Protein AF-A0A7C4KM68-F1 (afdb_monomer)

Sequence (153 aa):
MKFPNPLKHWKILILMVGLFLAGLVCGGVLAISAVGKAVVRTLSMEGWSRRTTRDLQKQLKLTPEQTEQLKSIADRYQPEVMQLRNDTFKRFGTLYQRFNAEIQPILTPEQTIAFSNLNQRRTEKFQKTFKLQSPSNSPPASAKDGKSGSPQP

Structure (mmCIF, N/CA/C/O backbone):
data_AF-A0A7C4KM68-F1
#
_entry.id   AF-A0A7C4KM68-F1
#
loop_
_atom_site.group_PDB
_atom_site.id
_atom_site.type_symbol
_atom_site.label_atom_id
_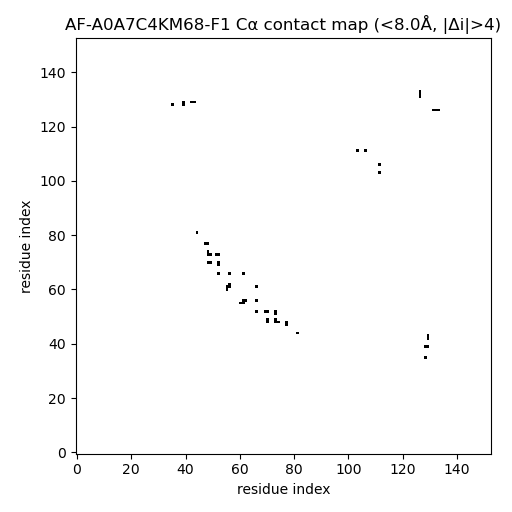atom_site.label_alt_id
_atom_site.label_comp_id
_atom_site.label_asym_id
_atom_site.label_entity_id
_atom_site.label_seq_id
_atom_site.pdbx_PDB_ins_code
_atom_site.Cartn_x
_atom_site.Cartn_y
_atom_site.Cartn_z
_atom_site.occupancy
_atom_site.B_iso_or_equiv
_atom_site.auth_seq_id
_atom_site.auth_comp_id
_atom_site.auth_asym_id
_atom_site.auth_atom_id
_atom_site.pdbx_PDB_model_num
ATOM 1 N N . MET A 1 1 ? 40.256 -0.822 38.703 1.00 46.84 1 MET A N 1
ATOM 2 C CA . MET A 1 1 ? 39.353 0.085 37.955 1.00 46.84 1 MET A CA 1
ATOM 3 C C . MET A 1 1 ? 38.224 0.524 38.881 1.00 46.84 1 MET A C 1
ATOM 5 O O . MET A 1 1 ? 37.449 -0.322 39.301 1.00 46.84 1 MET A O 1
ATOM 9 N N . LYS A 1 2 ? 38.172 1.804 39.280 1.00 52.00 2 LYS A N 1
ATOM 10 C CA . LYS A 1 2 ? 37.054 2.362 40.065 1.00 52.00 2 LYS A CA 1
ATOM 11 C C . LYS A 1 2 ? 35.896 2.637 39.105 1.00 52.00 2 LYS A C 1
ATOM 13 O O . LYS A 1 2 ? 36.038 3.493 38.237 1.00 52.00 2 LYS A O 1
ATOM 18 N N . PHE A 1 3 ? 34.784 1.919 39.240 1.00 57.72 3 PHE A N 1
ATOM 19 C CA . PHE A 1 3 ? 33.560 2.251 38.512 1.00 57.72 3 PHE A CA 1
ATOM 20 C C . PHE A 1 3 ? 33.034 3.604 39.031 1.00 57.72 3 PHE A C 1
ATOM 22 O O . PHE A 1 3 ? 32.853 3.752 40.241 1.00 57.72 3 PHE A O 1
ATOM 29 N N . PRO A 1 4 ? 32.860 4.624 38.174 1.00 63.59 4 PRO A N 1
ATOM 30 C CA . PRO A 1 4 ? 32.387 5.934 38.607 1.00 63.59 4 PRO A CA 1
ATOM 31 C C . PRO A 1 4 ? 30.935 5.852 39.101 1.00 63.59 4 PRO A C 1
ATOM 33 O O . PRO A 1 4 ? 30.093 5.209 38.480 1.00 63.59 4 PRO A O 1
ATOM 36 N N . ASN A 1 5 ? 30.642 6.526 40.218 1.00 64.50 5 ASN A N 1
ATOM 37 C CA . ASN A 1 5 ? 29.313 6.563 40.836 1.00 64.50 5 ASN A CA 1
ATOM 38 C C . ASN A 1 5 ? 28.231 7.011 39.821 1.00 64.50 5 ASN A C 1
ATOM 40 O O . ASN A 1 5 ? 28.303 8.147 39.326 1.00 64.50 5 ASN A O 1
ATOM 44 N N . PRO A 1 6 ? 27.199 6.188 39.544 1.00 58.38 6 PRO A N 1
ATOM 45 C CA . PRO A 1 6 ? 26.199 6.462 38.503 1.00 58.38 6 PRO A CA 1
ATOM 46 C C . PRO A 1 6 ? 25.334 7.696 38.812 1.00 58.38 6 PRO A C 1
ATOM 48 O O . PRO A 1 6 ? 24.851 8.373 37.906 1.00 58.38 6 PRO A O 1
ATOM 51 N N . LEU A 1 7 ? 25.214 8.059 40.092 1.00 59.78 7 LEU A N 1
ATOM 52 C CA . LEU A 1 7 ? 24.415 9.193 40.562 1.00 59.78 7 LEU A CA 1
ATOM 53 C C . LEU A 1 7 ? 24.976 10.562 40.135 1.00 59.78 7 LEU A C 1
ATOM 55 O O . LEU A 1 7 ? 24.210 11.507 39.970 1.00 59.78 7 LEU A O 1
ATOM 59 N N . LYS A 1 8 ? 26.291 10.686 39.893 1.00 64.94 8 LYS A N 1
ATOM 60 C CA . LYS A 1 8 ? 26.905 11.974 39.502 1.00 64.94 8 LYS A CA 1
ATOM 61 C C . LYS A 1 8 ? 26.720 12.297 38.011 1.00 64.94 8 LYS A C 1
ATOM 63 O O . LYS A 1 8 ? 26.829 13.453 37.615 1.00 64.94 8 LYS A O 1
ATOM 68 N N . HIS A 1 9 ? 26.398 11.286 37.202 1.00 73.94 9 HIS A N 1
ATOM 69 C CA . HIS A 1 9 ? 26.291 11.384 35.742 1.00 73.94 9 HIS A CA 1
ATOM 70 C C . HIS A 1 9 ? 24.866 11.108 35.242 1.00 73.94 9 HIS A C 1
ATOM 72 O O . HIS A 1 9 ? 24.649 10.984 34.041 1.00 73.94 9 HIS A O 1
ATOM 78 N N . TRP A 1 10 ? 23.868 11.056 36.130 1.00 85.88 10 TRP A N 1
ATOM 79 C CA . TRP A 1 10 ? 22.474 10.806 35.749 1.00 85.88 10 TRP A CA 1
ATOM 80 C C . TRP A 1 10 ? 21.954 11.844 34.737 1.00 85.88 10 TRP A C 1
ATOM 82 O O . TRP A 1 10 ? 21.282 11.493 33.774 1.00 85.88 10 TRP A O 1
ATOM 92 N N . LYS A 1 11 ? 22.373 13.111 34.842 1.00 85.00 11 LYS A N 1
ATOM 93 C CA . LYS A 1 11 ? 22.060 14.136 33.826 1.00 85.00 11 LYS A CA 1
ATOM 94 C C . LYS A 1 11 ? 22.568 13.761 32.423 1.00 85.00 11 LYS A C 1
ATOM 96 O O . LYS A 1 11 ? 21.876 13.998 31.439 1.00 85.00 11 LYS A O 1
ATOM 101 N N . ILE A 1 12 ? 23.746 13.138 32.337 1.00 87.00 12 ILE A N 1
ATOM 102 C CA . ILE A 1 12 ? 24.338 12.663 31.075 1.00 87.00 12 ILE A CA 1
ATOM 103 C C . ILE A 1 12 ? 23.575 11.438 30.561 1.00 87.00 12 ILE A C 1
ATOM 105 O O . ILE A 1 12 ? 23.288 11.355 29.369 1.00 87.00 12 ILE A O 1
ATOM 109 N N . LEU A 1 13 ? 23.179 10.527 31.455 1.00 86.19 13 LEU A N 1
ATOM 110 C CA . LEU A 1 13 ? 22.340 9.381 31.100 1.00 86.19 13 LEU A CA 1
ATOM 111 C C . LEU A 1 13 ? 20.982 9.833 30.531 1.00 86.19 13 LEU A C 1
ATOM 113 O O . LEU A 1 13 ? 20.554 9.318 29.504 1.00 86.19 13 LEU A O 1
ATOM 117 N N . ILE A 1 14 ? 20.343 10.840 31.140 1.00 90.19 14 ILE A N 1
ATOM 118 C CA . ILE A 1 14 ? 19.088 11.433 30.643 1.00 90.19 14 ILE A CA 1
ATOM 119 C C . ILE A 1 14 ? 19.291 12.065 29.263 1.00 90.19 14 ILE A C 1
ATOM 121 O O . ILE A 1 14 ? 18.467 11.853 28.379 1.00 90.19 14 ILE A O 1
ATOM 125 N N . LEU A 1 15 ? 20.384 12.806 29.051 1.00 90.25 15 LEU A N 1
ATOM 126 C CA . LEU A 1 15 ? 20.695 13.400 27.746 1.00 90.25 15 LEU A CA 1
ATOM 127 C C . LEU A 1 15 ? 20.903 12.339 26.657 1.00 90.25 15 LEU A C 1
ATOM 129 O O . LEU A 1 15 ? 20.385 12.495 25.554 1.00 90.25 15 LEU A O 1
ATOM 133 N N . MET A 1 16 ? 21.606 11.246 26.965 1.00 91.12 16 MET A N 1
ATOM 134 C CA . MET A 1 16 ? 21.810 10.128 26.035 1.00 91.12 16 MET A CA 1
ATOM 135 C C . MET A 1 16 ? 20.505 9.412 25.693 1.00 91.12 16 MET A C 1
ATOM 137 O O . MET A 1 16 ? 20.219 9.189 24.518 1.00 91.12 16 MET A O 1
ATOM 141 N N . VAL A 1 17 ? 19.686 9.101 26.701 1.00 93.56 17 VAL A N 1
ATOM 142 C CA . VAL A 1 17 ? 18.364 8.496 26.488 1.00 93.56 17 VAL A CA 1
ATOM 143 C C . VAL A 1 17 ? 17.466 9.445 25.692 1.00 93.56 17 VAL A C 1
ATOM 145 O O . VAL A 1 17 ? 16.781 9.005 24.773 1.00 93.56 17 VAL A O 1
ATOM 148 N N . GLY A 1 18 ? 17.516 10.748 25.973 1.00 94.75 18 GLY A N 1
ATOM 149 C CA . GLY A 1 18 ? 16.783 11.772 25.231 1.00 94.75 18 GLY A CA 1
ATOM 150 C C . GLY A 1 18 ? 17.185 11.839 23.757 1.00 94.75 18 GLY A C 1
ATOM 151 O O . GLY A 1 18 ? 16.313 11.817 22.890 1.00 94.75 18 GLY A O 1
ATOM 152 N N . LEU A 1 19 ? 18.489 11.846 23.454 1.00 93.38 19 LEU A N 1
ATOM 153 C CA . LEU A 1 19 ? 18.990 11.809 22.074 1.00 93.38 19 LEU A CA 1
ATOM 154 C C . LEU A 1 19 ? 18.583 10.521 21.354 1.00 93.38 19 LEU A C 1
ATOM 156 O O . LEU A 1 19 ? 18.182 10.562 20.192 1.00 93.38 19 LEU A O 1
ATOM 160 N N . PHE A 1 20 ? 18.663 9.385 22.046 1.00 94.94 20 PHE A N 1
ATOM 161 C CA . PHE A 1 20 ? 18.277 8.095 21.489 1.00 94.94 20 PHE A CA 1
ATOM 162 C C . PHE A 1 20 ? 16.780 8.043 21.170 1.00 94.94 20 PHE A C 1
ATOM 164 O O . PHE A 1 20 ? 16.401 7.651 20.069 1.00 94.94 20 PHE A O 1
ATOM 171 N N . LEU A 1 21 ? 15.925 8.501 22.089 1.00 95.38 21 LEU A N 1
ATOM 172 C CA . LEU A 1 21 ? 14.480 8.582 21.874 1.00 95.38 21 LEU A CA 1
ATOM 173 C C . LEU A 1 21 ? 14.133 9.548 20.737 1.00 95.38 21 LEU A C 1
ATOM 175 O O . LEU A 1 21 ? 13.308 9.216 19.887 1.00 95.38 21 LEU A O 1
ATOM 179 N N . ALA A 1 22 ? 14.795 10.706 20.671 1.00 93.12 22 ALA A N 1
ATOM 180 C CA . ALA A 1 22 ? 14.619 11.653 19.574 1.00 93.12 22 ALA A CA 1
ATOM 181 C C . ALA A 1 22 ? 15.018 11.032 18.223 1.00 93.12 22 ALA A C 1
ATOM 183 O O . ALA A 1 22 ? 14.278 11.150 17.243 1.00 93.12 22 ALA A O 1
ATOM 184 N N . GLY A 1 23 ? 16.142 10.310 18.180 1.00 88.88 23 GLY A N 1
ATOM 185 C CA . GLY A 1 23 ? 16.589 9.564 17.006 1.00 88.88 23 GLY A CA 1
ATOM 186 C C . GLY A 1 23 ? 15.622 8.450 16.599 1.00 88.88 23 GLY A C 1
ATOM 187 O O . GLY A 1 23 ? 15.312 8.317 15.418 1.00 88.88 23 GLY A O 1
ATOM 188 N N . LEU A 1 24 ? 15.086 7.695 17.562 1.00 93.31 24 LEU A N 1
ATOM 189 C CA . LEU A 1 24 ? 14.131 6.611 17.319 1.00 93.31 24 LEU A CA 1
ATOM 190 C C . LEU A 1 24 ? 12.805 7.136 16.754 1.00 93.31 24 LEU A C 1
ATOM 192 O O . LEU A 1 24 ? 12.285 6.579 15.789 1.00 93.31 24 LEU A O 1
ATOM 196 N N . VAL A 1 25 ? 12.276 8.228 17.311 1.00 92.38 25 VAL A N 1
ATOM 197 C CA . VAL A 1 25 ? 11.048 8.861 16.810 1.00 92.38 25 VAL A CA 1
ATOM 198 C C . VAL A 1 25 ? 11.274 9.418 15.406 1.00 92.38 25 VAL A C 1
ATOM 200 O O . VAL A 1 25 ? 10.486 9.139 14.502 1.00 92.38 25 VAL A O 1
ATOM 203 N N . CYS A 1 26 ? 12.371 10.150 15.190 1.00 90.56 26 CYS A N 1
ATOM 204 C CA . CYS A 1 26 ? 12.691 10.725 13.885 1.00 90.56 26 CYS A CA 1
ATOM 205 C C . CYS A 1 26 ? 12.895 9.631 12.819 1.00 90.56 26 CYS A C 1
ATOM 207 O O . CYS A 1 26 ? 12.267 9.659 11.758 1.00 90.56 26 CYS A O 1
ATOM 209 N N . GLY A 1 27 ? 13.697 8.610 13.134 1.00 85.19 27 GLY A N 1
ATOM 210 C CA . GLY A 1 27 ? 13.935 7.460 12.264 1.00 85.19 27 GLY A CA 1
ATOM 211 C C . GLY A 1 27 ? 12.662 6.662 11.979 1.00 85.19 27 GLY A C 1
ATOM 212 O O . GLY A 1 27 ? 12.404 6.317 10.827 1.00 85.19 27 GLY A O 1
ATOM 213 N N . GLY A 1 28 ? 11.822 6.429 12.991 1.00 87.12 28 GLY A N 1
ATOM 214 C CA . GLY A 1 28 ? 10.548 5.725 12.845 1.00 87.12 28 GLY A CA 1
ATOM 215 C C . GLY A 1 28 ? 9.570 6.454 11.923 1.00 87.12 28 GLY A C 1
ATOM 216 O O . GLY A 1 28 ? 9.000 5.843 11.018 1.00 87.12 28 GLY A O 1
ATOM 217 N N . VAL A 1 29 ? 9.416 7.772 12.084 1.00 83.88 29 VAL A N 1
ATOM 218 C CA . VAL A 1 29 ? 8.541 8.590 11.225 1.00 83.88 29 VAL A CA 1
ATOM 219 C C . VAL A 1 29 ? 9.026 8.584 9.773 1.00 83.88 29 VAL A C 1
ATOM 221 O O . VAL A 1 29 ? 8.218 8.425 8.850 1.00 83.88 29 VAL A O 1
ATOM 224 N N . LEU A 1 30 ? 10.338 8.715 9.558 1.00 80.56 30 LEU A N 1
ATOM 225 C CA . LEU A 1 30 ? 10.935 8.663 8.224 1.00 80.56 30 LEU A CA 1
ATOM 226 C C . LEU A 1 30 ? 10.769 7.283 7.581 1.00 80.56 30 LEU A C 1
ATOM 228 O O . LEU A 1 30 ? 10.353 7.205 6.425 1.00 80.56 30 LEU A O 1
ATOM 232 N N . ALA A 1 31 ? 11.019 6.204 8.325 1.00 81.81 31 ALA A N 1
ATOM 233 C CA . ALA A 1 31 ? 10.867 4.837 7.837 1.00 81.81 31 ALA A CA 1
ATOM 234 C C . ALA A 1 31 ? 9.415 4.532 7.443 1.00 81.81 31 ALA A C 1
ATOM 236 O O . ALA A 1 31 ? 9.166 4.079 6.326 1.00 81.81 31 ALA A O 1
ATOM 237 N N . ILE A 1 32 ? 8.441 4.855 8.302 1.00 78.19 32 ILE A N 1
ATOM 238 C CA . ILE A 1 32 ? 7.012 4.651 8.014 1.00 78.19 32 ILE A CA 1
ATOM 239 C C . ILE A 1 32 ? 6.592 5.452 6.775 1.00 78.19 32 ILE A C 1
ATOM 241 O O . ILE A 1 32 ? 5.895 4.934 5.901 1.00 78.19 32 ILE A O 1
ATOM 245 N N . SER A 1 33 ? 7.050 6.699 6.658 1.00 70.81 33 SER A N 1
ATOM 246 C CA . SER A 1 33 ? 6.732 7.559 5.514 1.00 70.81 33 SER A CA 1
ATOM 247 C C . SER A 1 33 ? 7.368 7.065 4.211 1.00 70.81 33 SER A C 1
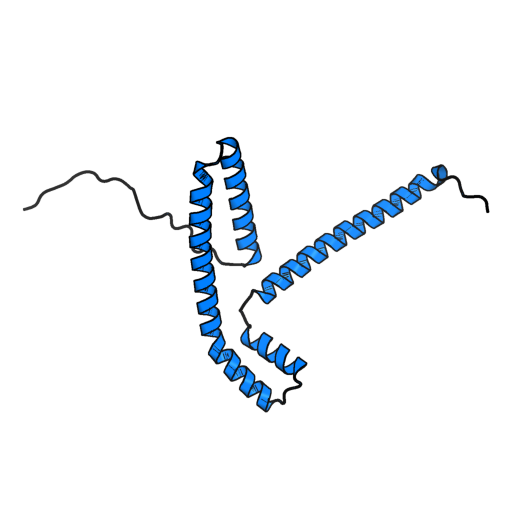ATOM 249 O O . SER A 1 33 ? 6.729 7.102 3.157 1.00 70.81 33 SER A O 1
ATOM 251 N N . ALA A 1 34 ? 8.615 6.594 4.263 1.00 73.12 34 ALA A N 1
ATOM 252 C CA . ALA A 1 34 ? 9.335 6.069 3.108 1.00 73.12 34 ALA A CA 1
ATOM 253 C C . ALA A 1 34 ? 8.743 4.738 2.632 1.00 73.12 34 ALA A C 1
ATOM 255 O O . ALA A 1 34 ? 8.477 4.588 1.440 1.00 73.12 34 ALA A O 1
ATOM 256 N N . VAL A 1 35 ? 8.455 3.813 3.554 1.00 72.19 35 VAL A N 1
ATOM 257 C CA . VAL A 1 35 ? 7.797 2.534 3.249 1.00 72.19 35 VAL A CA 1
ATOM 258 C C . VAL A 1 35 ? 6.390 2.777 2.716 1.00 72.19 35 VAL A C 1
ATOM 260 O O . VAL A 1 35 ? 6.033 2.222 1.683 1.00 72.19 35 VAL A O 1
ATOM 263 N N . GLY A 1 36 ? 5.617 3.675 3.334 1.00 68.38 36 GLY A N 1
ATOM 264 C CA . GLY A 1 36 ? 4.295 4.062 2.842 1.00 68.38 36 GLY A CA 1
ATOM 265 C C . GLY A 1 36 ? 4.349 4.599 1.410 1.00 68.38 36 GLY A C 1
ATOM 266 O O . GLY A 1 36 ? 3.637 4.108 0.541 1.00 68.38 36 GLY A O 1
ATOM 267 N N . LYS A 1 37 ? 5.249 5.547 1.116 1.00 66.06 37 LYS A N 1
ATOM 268 C CA . LYS A 1 37 ? 5.439 6.066 -0.250 1.00 66.06 37 LYS A CA 1
ATOM 269 C C . LYS A 1 37 ? 5.925 4.995 -1.227 1.00 66.06 37 LYS A C 1
ATOM 271 O O . LYS A 1 37 ? 5.486 4.999 -2.374 1.00 66.06 37 LYS A O 1
ATOM 276 N N . ALA A 1 38 ? 6.808 4.094 -0.803 1.00 63.22 38 ALA A N 1
ATOM 277 C CA . ALA A 1 38 ? 7.295 2.998 -1.635 1.00 63.22 38 ALA A CA 1
ATOM 278 C C . ALA A 1 38 ? 6.165 2.023 -1.981 1.00 63.22 38 ALA A C 1
ATOM 280 O O . ALA A 1 38 ? 5.988 1.720 -3.154 1.00 63.22 38 ALA A O 1
ATOM 281 N N . VAL A 1 39 ? 5.354 1.625 -0.998 1.00 65.44 39 VAL A N 1
ATOM 282 C CA . VAL A 1 39 ? 4.180 0.758 -1.174 1.00 65.44 39 VAL A CA 1
ATOM 283 C C . VAL A 1 39 ? 3.138 1.418 -2.077 1.00 65.44 39 VAL A C 1
ATOM 285 O O . VAL A 1 39 ? 2.641 0.804 -3.012 1.00 65.44 39 VAL A O 1
ATOM 288 N N . VAL A 1 40 ? 2.840 2.702 -1.875 1.00 64.69 40 VAL A N 1
ATOM 289 C CA . VAL A 1 40 ? 1.911 3.428 -2.756 1.00 64.69 40 VAL A CA 1
ATOM 290 C C . VAL A 1 40 ? 2.460 3.529 -4.168 1.00 64.69 40 VAL A C 1
ATOM 292 O O . VAL A 1 40 ? 1.711 3.379 -5.122 1.00 64.69 40 VAL A O 1
ATOM 295 N N . ARG A 1 41 ? 3.766 3.746 -4.331 1.00 62.34 41 ARG A N 1
ATOM 296 C CA . ARG A 1 41 ? 4.398 3.816 -5.647 1.00 62.34 41 ARG A CA 1
ATOM 297 C C . ARG A 1 41 ? 4.419 2.455 -6.329 1.00 62.34 41 ARG A C 1
ATOM 299 O O . ARG A 1 41 ? 4.175 2.407 -7.529 1.00 62.34 41 ARG A O 1
ATOM 306 N N . THR A 1 42 ? 4.702 1.361 -5.621 1.00 59.59 42 THR A N 1
ATOM 307 C CA . THR A 1 42 ? 4.641 -0.007 -6.171 1.00 59.59 42 THR A CA 1
ATOM 308 C C . THR A 1 42 ? 3.222 -0.396 -6.560 1.00 59.59 42 THR A C 1
ATOM 310 O O . THR A 1 42 ? 3.046 -1.036 -7.589 1.00 59.59 42 THR A O 1
ATOM 313 N N . LEU A 1 43 ? 2.223 0.070 -5.810 1.00 61.50 43 LEU A N 1
ATOM 314 C CA . LEU A 1 43 ? 0.804 -0.141 -6.099 1.00 61.50 43 LEU A CA 1
ATOM 315 C C . LEU A 1 43 ? 0.222 0.882 -7.094 1.00 61.50 43 LEU A C 1
ATOM 317 O O . LEU A 1 43 ? -0.842 0.646 -7.674 1.00 61.50 43 LEU A O 1
ATOM 321 N N . SER A 1 44 ? 0.906 2.010 -7.326 1.00 64.62 44 SER A N 1
ATOM 322 C CA . SER A 1 44 ? 0.555 2.953 -8.385 1.00 64.62 44 SER A CA 1
ATOM 323 C C . SER A 1 44 ? 0.936 2.323 -9.716 1.00 64.62 44 SER A C 1
ATOM 325 O O . SER A 1 44 ? 2.112 2.223 -10.075 1.00 64.62 44 SER A O 1
ATOM 327 N N . MET A 1 45 ? -0.082 1.914 -10.452 1.00 67.44 45 MET A N 1
ATOM 328 C CA . MET A 1 45 ? 0.061 1.318 -11.772 1.00 67.44 45 MET A CA 1
ATOM 329 C C . MET A 1 45 ? 0.358 2.344 -12.875 1.00 67.44 45 MET A C 1
ATOM 331 O O . MET A 1 45 ? 0.646 1.976 -14.013 1.00 67.44 45 MET A O 1
ATOM 335 N N . GLU A 1 46 ? 0.309 3.631 -12.541 1.00 69.75 46 GLU A N 1
ATOM 336 C CA . GLU A 1 46 ? 0.754 4.700 -13.420 1.00 69.75 46 GLU A CA 1
ATOM 337 C C . GLU A 1 46 ? 2.253 4.530 -13.709 1.00 69.75 46 GLU A C 1
ATOM 339 O O . GLU A 1 46 ? 3.099 4.496 -12.807 1.00 69.75 46 GLU A O 1
ATOM 344 N N . GLY A 1 47 ? 2.577 4.323 -14.985 1.00 76.88 47 GLY A N 1
ATOM 345 C CA . GLY A 1 47 ? 3.929 3.983 -15.418 1.00 76.88 47 GLY A CA 1
ATOM 346 C C . GLY A 1 47 ? 4.371 2.555 -15.077 1.00 76.88 47 GLY A C 1
ATOM 347 O O . GLY A 1 47 ? 5.580 2.320 -15.019 1.00 76.88 47 GLY A O 1
ATOM 348 N N . TRP A 1 48 ? 3.440 1.612 -14.858 1.00 83.50 48 TRP A N 1
ATOM 349 C CA . TRP A 1 48 ? 3.753 0.187 -14.667 1.00 83.50 48 TRP A CA 1
ATOM 350 C C . TRP A 1 48 ? 4.595 -0.356 -15.824 1.00 83.50 48 TRP A C 1
ATOM 352 O O . TRP A 1 48 ? 5.688 -0.853 -15.569 1.00 83.50 48 TRP A O 1
ATOM 362 N N . SER A 1 49 ? 4.170 -0.151 -17.078 1.00 84.81 49 SER A N 1
ATOM 363 C CA . SER A 1 49 ? 4.931 -0.584 -18.262 1.00 84.81 49 SER A CA 1
ATOM 364 C C . SER A 1 49 ? 6.364 -0.037 -18.250 1.00 84.81 49 SER A C 1
ATOM 366 O O . SER A 1 49 ? 7.337 -0.792 -18.326 1.00 84.81 49 SER A O 1
ATOM 368 N N . ARG A 1 50 ? 6.515 1.279 -18.039 1.00 86.44 50 ARG A N 1
ATOM 369 C CA . ARG A 1 50 ? 7.824 1.948 -17.983 1.00 86.44 50 ARG A CA 1
ATOM 370 C C . ARG A 1 50 ? 8.714 1.390 -16.877 1.00 86.44 50 ARG A C 1
ATOM 372 O O . ARG A 1 50 ? 9.917 1.234 -17.075 1.00 86.44 50 ARG A O 1
ATOM 379 N N . ARG A 1 51 ? 8.148 1.128 -15.699 1.00 86.94 51 ARG A N 1
ATOM 380 C CA . ARG A 1 51 ? 8.897 0.613 -14.552 1.00 86.94 51 ARG A CA 1
ATOM 381 C C . ARG A 1 51 ? 9.315 -0.835 -14.771 1.00 86.94 51 ARG A C 1
ATOM 383 O O . ARG A 1 51 ? 10.494 -1.124 -14.623 1.00 86.94 51 ARG A O 1
ATOM 390 N N . THR A 1 52 ? 8.385 -1.689 -15.188 1.00 87.44 52 THR A N 1
ATOM 391 C CA . THR A 1 52 ? 8.642 -3.097 -15.504 1.00 87.44 52 THR A CA 1
ATOM 392 C C . THR A 1 52 ? 9.705 -3.221 -16.592 1.00 87.44 52 THR A C 1
ATOM 394 O O . THR A 1 52 ? 10.681 -3.942 -16.409 1.00 87.44 52 THR A O 1
ATOM 397 N N . THR A 1 53 ? 9.593 -2.435 -17.668 1.00 90.69 53 THR A N 1
ATOM 398 C CA . THR A 1 53 ? 10.587 -2.405 -18.753 1.00 90.69 53 THR A CA 1
ATOM 399 C C . THR A 1 53 ? 11.963 -1.986 -18.241 1.00 90.69 53 THR A C 1
ATOM 401 O O . THR A 1 53 ? 12.945 -2.676 -18.493 1.00 90.69 53 THR A O 1
ATOM 404 N N . ARG A 1 54 ? 12.054 -0.894 -17.468 1.00 89.75 54 ARG A N 1
ATOM 405 C CA . ARG A 1 54 ? 13.324 -0.411 -16.898 1.00 89.75 54 ARG A CA 1
ATOM 406 C C . ARG A 1 54 ? 13.959 -1.429 -15.948 1.00 89.75 54 ARG A C 1
ATOM 408 O O . ARG A 1 54 ? 15.175 -1.612 -15.956 1.00 89.75 54 ARG A O 1
ATOM 415 N N . ASP A 1 55 ? 13.153 -2.049 -15.097 1.00 90.06 55 ASP A N 1
ATOM 416 C CA . ASP A 1 55 ? 13.641 -2.976 -14.082 1.00 90.06 55 ASP A CA 1
ATOM 417 C C . ASP A 1 55 ? 14.144 -4.276 -14.739 1.00 90.06 55 ASP A C 1
ATOM 419 O O . ASP A 1 55 ? 15.210 -4.767 -14.365 1.00 90.06 55 ASP A O 1
ATOM 423 N N . LEU A 1 56 ? 13.455 -4.769 -15.776 1.00 92.44 56 LEU A N 1
ATOM 424 C CA . LEU A 1 56 ? 13.895 -5.907 -16.593 1.00 92.44 56 LEU A CA 1
ATOM 425 C C . LEU A 1 56 ? 15.119 -5.573 -17.451 1.00 92.44 56 LEU A C 1
ATOM 427 O O . LEU A 1 56 ? 16.062 -6.358 -17.482 1.00 92.44 56 LEU A O 1
ATOM 431 N N . GLN A 1 57 ? 15.162 -4.392 -18.073 1.00 92.75 57 GLN A N 1
ATOM 432 C CA . GLN A 1 57 ? 16.337 -3.915 -18.807 1.00 92.75 57 GLN A CA 1
ATOM 433 C C . GLN A 1 57 ? 17.584 -3.925 -17.916 1.00 92.75 57 GLN A C 1
ATOM 435 O O . GLN A 1 57 ? 18.632 -4.419 -18.327 1.00 92.75 57 GLN A O 1
ATOM 440 N N . LYS A 1 58 ? 17.472 -3.419 -16.680 1.00 92.25 58 LYS A N 1
ATOM 441 C CA . LYS A 1 58 ? 18.589 -3.367 -15.727 1.00 92.25 58 LYS A CA 1
ATOM 442 C C . LYS A 1 58 ? 19.045 -4.757 -15.280 1.00 92.25 58 LYS A C 1
ATOM 444 O O . LYS A 1 58 ? 20.244 -4.979 -15.140 1.00 92.25 58 LYS A O 1
ATOM 449 N N . GLN A 1 59 ? 18.109 -5.667 -15.019 1.00 93.44 59 GLN A N 1
ATOM 450 C CA . GLN A 1 59 ? 18.419 -7.003 -14.502 1.00 93.44 59 GLN A CA 1
ATOM 451 C C . GLN A 1 59 ? 18.958 -7.941 -15.584 1.00 93.44 59 GLN A C 1
ATOM 453 O O . GLN A 1 59 ? 19.888 -8.698 -15.324 1.00 93.44 59 GLN A O 1
ATOM 458 N N . LEU A 1 60 ? 18.407 -7.857 -16.796 1.00 94.44 60 LEU A N 1
ATOM 459 C CA . LEU A 1 60 ? 18.743 -8.743 -17.911 1.00 94.44 60 LEU A CA 1
ATOM 460 C C . LEU A 1 60 ? 19.775 -8.140 -18.873 1.00 94.44 60 LEU A C 1
ATOM 462 O O . LEU A 1 60 ? 20.200 -8.820 -19.799 1.00 94.44 60 LEU A O 1
ATOM 466 N N . LYS A 1 61 ? 20.190 -6.882 -18.651 1.00 93.38 61 LYS A N 1
ATOM 467 C CA . LYS A 1 61 ? 21.134 -6.136 -19.503 1.00 93.38 61 LYS A CA 1
ATOM 468 C C . LYS A 1 61 ? 20.718 -6.156 -20.982 1.00 93.38 61 LYS A C 1
ATOM 470 O O . LYS A 1 61 ? 21.526 -6.449 -21.858 1.00 93.38 61 LYS A O 1
ATOM 475 N N . LEU A 1 62 ? 19.443 -5.866 -21.236 1.00 91.56 62 LEU A N 1
ATOM 476 C CA . LEU A 1 62 ? 18.855 -5.916 -22.578 1.00 91.56 62 LEU A CA 1
ATOM 477 C C . LEU A 1 62 ? 19.510 -4.899 -23.522 1.00 91.56 62 LEU A C 1
ATOM 479 O O . LEU A 1 62 ? 19.838 -3.781 -23.110 1.00 91.56 62 LEU A O 1
ATOM 483 N N . THR A 1 63 ? 19.636 -5.260 -24.800 1.00 94.69 63 THR A N 1
ATOM 484 C CA . THR A 1 63 ? 20.033 -4.316 -25.856 1.00 94.69 63 THR A CA 1
ATOM 485 C C . THR A 1 63 ? 18.946 -3.250 -26.076 1.00 94.69 63 THR A C 1
ATOM 487 O O . THR A 1 63 ? 17.801 -3.427 -25.634 1.00 94.69 63 THR A O 1
ATOM 490 N N . PRO A 1 64 ? 19.253 -2.127 -26.756 1.00 91.56 64 PRO A N 1
ATOM 491 C CA . PRO A 1 64 ? 18.245 -1.119 -27.090 1.00 91.56 64 PRO A CA 1
ATOM 492 C C . PRO A 1 64 ? 17.054 -1.701 -27.866 1.00 91.56 64 PRO A C 1
ATOM 494 O O . PRO A 1 64 ? 15.907 -1.439 -27.513 1.00 91.56 64 PRO A O 1
ATOM 497 N N . GLU A 1 65 ? 17.324 -2.573 -28.837 1.00 92.88 65 GLU A N 1
ATOM 498 C CA . GLU A 1 65 ? 16.309 -3.248 -29.659 1.00 92.88 65 GLU A CA 1
ATOM 499 C C . GLU A 1 65 ? 15.411 -4.168 -28.817 1.00 92.88 65 GLU A C 1
ATOM 501 O O . GLU A 1 65 ? 14.185 -4.108 -28.900 1.00 92.88 65 GLU A O 1
ATOM 506 N N . GLN A 1 66 ? 16.003 -4.977 -27.930 1.00 93.75 66 GLN A N 1
ATOM 507 C CA . GLN A 1 66 ? 15.249 -5.828 -27.001 1.00 93.75 66 GLN A CA 1
ATOM 508 C C . GLN A 1 66 ? 14.409 -5.003 -26.017 1.00 93.75 66 GLN A C 1
ATOM 510 O O . GLN A 1 66 ? 13.306 -5.399 -25.642 1.00 93.75 66 GLN A O 1
ATOM 515 N N . THR A 1 67 ? 14.918 -3.843 -25.600 1.00 93.19 67 THR A N 1
ATOM 516 C CA . THR A 1 67 ? 14.205 -2.928 -24.701 1.00 93.19 67 THR A CA 1
ATOM 517 C C . THR A 1 67 ? 12.978 -2.326 -25.387 1.00 93.19 67 THR A C 1
ATOM 519 O O . THR A 1 67 ? 11.926 -2.201 -24.760 1.00 93.19 67 THR A O 1
ATOM 522 N N . GLU A 1 68 ? 13.080 -1.986 -26.671 1.00 93.06 68 GLU A N 1
ATOM 523 C CA . GLU A 1 68 ? 11.956 -1.471 -27.455 1.00 93.06 68 GLU A CA 1
ATOM 524 C C . GLU A 1 68 ? 10.865 -2.532 -27.658 1.00 93.06 68 GLU A C 1
ATOM 526 O O . GLU A 1 68 ? 9.682 -2.259 -27.432 1.00 93.06 68 GLU A O 1
ATOM 531 N N . GLN A 1 69 ? 11.260 -3.771 -27.967 1.00 94.06 69 GLN A N 1
ATOM 532 C CA . GLN A 1 69 ? 10.329 -4.901 -28.040 1.00 94.06 69 GLN A CA 1
ATOM 533 C C . GLN A 1 69 ? 9.634 -5.150 -26.696 1.00 94.06 69 GLN A C 1
ATOM 535 O O . GLN A 1 69 ? 8.411 -5.293 -26.642 1.00 94.06 69 GLN A O 1
ATOM 540 N N . LEU A 1 70 ? 10.390 -5.135 -25.594 1.00 93.50 70 LEU A N 1
ATOM 541 C CA . LEU A 1 70 ? 9.838 -5.309 -24.253 1.00 93.50 70 LEU A CA 1
ATOM 542 C C . LEU A 1 70 ? 8.848 -4.198 -23.889 1.00 93.50 70 LEU A C 1
ATOM 544 O O . LEU A 1 70 ? 7.795 -4.485 -23.320 1.00 93.50 70 LEU A O 1
ATOM 548 N N . LYS A 1 71 ? 9.153 -2.946 -24.247 1.00 91.81 71 LYS A N 1
ATOM 549 C CA . LYS A 1 71 ? 8.243 -1.816 -24.043 1.00 91.81 71 LYS A CA 1
ATOM 550 C C . LYS A 1 71 ? 6.918 -2.039 -24.775 1.00 91.81 71 LYS A C 1
ATOM 552 O O . LYS A 1 71 ? 5.865 -1.875 -24.171 1.00 91.81 71 LYS A O 1
ATOM 557 N N . SER A 1 72 ? 6.964 -2.470 -26.038 1.00 93.25 72 SER A N 1
ATOM 558 C CA . SER A 1 72 ? 5.756 -2.778 -26.819 1.00 93.25 72 SER A CA 1
ATOM 559 C C . SER A 1 72 ? 4.907 -3.877 -26.165 1.00 93.25 72 SER A C 1
ATOM 561 O O . SER A 1 72 ? 3.685 -3.752 -26.076 1.00 93.25 72 SER A O 1
ATOM 563 N N . ILE A 1 73 ? 5.550 -4.930 -25.648 1.00 93.62 73 ILE A N 1
ATOM 564 C CA . ILE A 1 73 ? 4.871 -6.008 -24.915 1.00 93.62 73 ILE A CA 1
ATOM 565 C C . ILE A 1 73 ? 4.223 -5.460 -23.635 1.00 93.62 73 ILE A C 1
ATOM 567 O O . ILE A 1 73 ? 3.050 -5.722 -23.373 1.00 93.62 73 ILE A O 1
ATOM 571 N N . ALA A 1 74 ? 4.959 -4.678 -22.846 1.00 91.31 74 ALA A N 1
ATOM 572 C CA . ALA A 1 74 ? 4.467 -4.127 -21.589 1.00 91.31 74 ALA A CA 1
ATOM 573 C C . ALA A 1 74 ? 3.306 -3.136 -21.794 1.00 91.31 74 ALA A C 1
ATOM 575 O O . ALA A 1 74 ? 2.325 -3.189 -21.051 1.00 91.31 74 ALA A O 1
ATOM 576 N N . ASP A 1 75 ? 3.375 -2.284 -22.820 1.00 90.19 75 ASP A N 1
ATOM 577 C CA . ASP A 1 75 ? 2.307 -1.342 -23.177 1.00 90.19 75 ASP A CA 1
ATOM 578 C C . ASP A 1 75 ? 1.034 -2.079 -23.626 1.00 90.19 75 ASP A C 1
ATOM 580 O O . ASP A 1 75 ? -0.069 -1.677 -23.252 1.00 90.19 75 ASP A O 1
ATOM 584 N N . ARG A 1 76 ? 1.176 -3.200 -24.349 1.00 93.50 76 ARG A N 1
ATOM 585 C CA . ARG A 1 76 ? 0.047 -4.042 -24.781 1.00 93.50 76 ARG A CA 1
ATOM 586 C C . ARG A 1 76 ? -0.721 -4.646 -23.606 1.00 93.50 76 ARG A C 1
ATOM 588 O O . ARG A 1 76 ? -1.945 -4.616 -23.613 1.00 93.50 76 ARG A O 1
ATOM 595 N N . TYR A 1 77 ? -0.017 -5.167 -22.601 1.00 91.75 77 TYR A N 1
ATOM 596 C CA . TYR A 1 77 ? -0.648 -5.821 -21.446 1.00 91.75 77 TYR A CA 1
ATOM 597 C C . TYR A 1 77 ? -1.051 -4.856 -20.327 1.00 91.75 77 TYR A C 1
ATOM 599 O O . TYR A 1 77 ? -1.836 -5.222 -19.451 1.00 91.75 77 TYR A O 1
ATOM 607 N N . GLN A 1 78 ? -0.550 -3.618 -20.336 1.00 88.06 78 GLN A N 1
ATOM 608 C CA . GLN A 1 78 ? -0.917 -2.611 -19.343 1.00 88.06 78 GLN A CA 1
ATOM 609 C C . GLN A 1 78 ? -2.444 -2.473 -19.137 1.00 88.06 78 GLN A C 1
ATOM 611 O O . GLN A 1 78 ? -2.862 -2.540 -17.978 1.00 88.06 78 GLN A O 1
ATOM 616 N N . PRO A 1 79 ? -3.293 -2.294 -20.174 1.00 88.81 79 PRO A N 1
ATOM 617 C CA . PRO A 1 79 ? -4.740 -2.156 -19.983 1.00 88.81 79 PRO A CA 1
ATOM 618 C C . PRO A 1 79 ? -5.390 -3.392 -19.347 1.00 88.81 79 PRO A C 1
ATOM 620 O O . PRO A 1 79 ? -6.212 -3.238 -18.443 1.00 88.81 79 PRO A O 1
ATOM 623 N N . GLU A 1 80 ? -4.989 -4.602 -19.741 1.00 90.69 80 GLU A N 1
ATOM 624 C CA . GLU A 1 80 ? -5.522 -5.851 -19.177 1.00 90.69 80 GLU A CA 1
ATOM 625 C C . GLU A 1 80 ? -5.195 -5.974 -17.685 1.00 90.69 80 GLU A C 1
ATOM 627 O O . GLU A 1 80 ? -6.069 -6.263 -16.863 1.00 90.69 80 GLU A O 1
ATOM 632 N N . VAL A 1 81 ? -3.953 -5.656 -17.305 1.00 86.81 81 VAL A N 1
ATOM 633 C CA . VAL A 1 81 ? -3.531 -5.624 -15.899 1.00 86.81 81 VAL A CA 1
ATOM 634 C C . VAL A 1 81 ? -4.324 -4.573 -15.113 1.00 86.81 81 VAL A C 1
ATOM 636 O O . VAL A 1 81 ? -4.732 -4.839 -13.979 1.00 86.81 81 VAL A O 1
ATOM 639 N N . MET A 1 82 ? -4.588 -3.392 -15.694 1.00 84.12 82 MET A N 1
ATOM 640 C CA . MET A 1 82 ? -5.420 -2.364 -15.046 1.00 84.12 82 MET A CA 1
ATOM 641 C C . MET A 1 82 ? -6.842 -2.854 -14.797 1.00 84.12 82 MET A C 1
ATOM 643 O O . MET A 1 82 ? -7.385 -2.653 -13.707 1.00 84.12 82 MET A O 1
ATOM 647 N N . GLN A 1 83 ? -7.445 -3.474 -15.807 1.00 87.38 83 GLN A N 1
ATOM 648 C CA . GLN A 1 83 ? -8.811 -3.964 -15.737 1.00 87.38 83 GLN A CA 1
ATOM 649 C C . GLN A 1 83 ? -8.939 -5.060 -14.679 1.00 87.38 83 GLN A C 1
ATOM 651 O O . GLN A 1 83 ? -9.746 -4.923 -13.757 1.00 87.38 83 GLN A O 1
ATOM 656 N N . LEU A 1 84 ? -8.073 -6.077 -14.732 1.00 89.50 84 LEU A N 1
ATOM 657 C CA . LEU A 1 84 ? -8.063 -7.174 -13.764 1.00 89.50 84 LEU A CA 1
ATOM 658 C C . LEU A 1 84 ? -7.907 -6.663 -12.328 1.00 89.50 84 LEU A C 1
ATOM 660 O O . LEU A 1 84 ? -8.593 -7.126 -11.412 1.00 89.50 84 LEU A O 1
ATOM 664 N N . ARG A 1 85 ? -7.034 -5.672 -12.122 1.00 83.25 85 ARG A N 1
ATOM 665 C CA . ARG A 1 85 ? -6.846 -5.032 -10.818 1.00 83.25 85 ARG A CA 1
ATOM 666 C C . ARG A 1 85 ? -8.131 -4.361 -10.334 1.00 83.25 85 ARG A C 1
ATOM 668 O O . ARG A 1 85 ? -8.537 -4.571 -9.192 1.00 83.25 85 ARG A O 1
ATOM 675 N N . ASN A 1 86 ? -8.758 -3.545 -11.180 1.00 83.50 86 ASN A N 1
ATOM 676 C CA . ASN A 1 86 ? -9.978 -2.820 -10.826 1.00 83.50 86 ASN A CA 1
ATOM 677 C C . ASN A 1 86 ? -11.129 -3.780 -10.500 1.00 83.50 86 ASN A C 1
ATOM 679 O O . ASN A 1 86 ? -11.834 -3.575 -9.512 1.00 83.50 86 ASN A O 1
ATOM 683 N N . ASP A 1 87 ? -11.276 -4.854 -11.270 1.00 87.56 87 ASP A N 1
ATOM 684 C CA . ASP A 1 87 ? -12.293 -5.875 -11.024 1.00 87.56 87 ASP A CA 1
ATOM 685 C C . ASP A 1 87 ? -12.025 -6.641 -9.728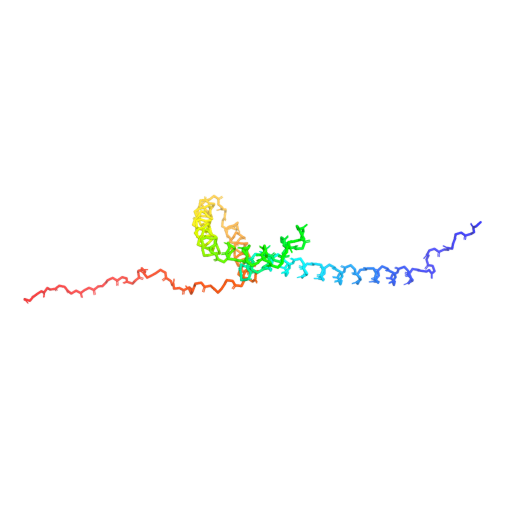 1.00 87.56 87 ASP A C 1
ATOM 687 O O . ASP A 1 87 ? -12.942 -6.865 -8.935 1.00 87.56 87 ASP A O 1
ATOM 691 N N . THR A 1 88 ? -10.761 -6.970 -9.452 1.00 88.06 88 THR A N 1
ATOM 692 C CA . THR A 1 88 ? -10.353 -7.603 -8.191 1.00 88.06 88 THR A CA 1
ATOM 693 C C . THR A 1 88 ? -10.671 -6.708 -6.994 1.00 88.06 88 THR A C 1
ATOM 695 O O . THR A 1 88 ? -11.263 -7.177 -6.023 1.00 88.06 88 THR A O 1
ATOM 698 N N . PHE A 1 89 ? -10.361 -5.407 -7.067 1.00 85.06 89 PHE A N 1
ATOM 699 C CA . PHE A 1 89 ? -10.691 -4.458 -6.000 1.00 85.06 89 PHE A CA 1
ATOM 700 C C . PHE A 1 89 ? -12.198 -4.326 -5.775 1.00 85.06 89 PHE A C 1
ATOM 702 O O . PHE A 1 89 ? -12.637 -4.312 -4.625 1.00 85.06 89 PHE A O 1
ATOM 709 N N . LYS A 1 90 ? -13.001 -4.277 -6.846 1.00 87.12 90 LYS A N 1
ATOM 710 C CA . LYS A 1 90 ? -14.467 -4.258 -6.735 1.00 87.12 90 LYS A CA 1
ATOM 711 C C . LYS A 1 90 ? -14.983 -5.518 -6.040 1.00 87.12 90 LYS A C 1
ATOM 713 O O . LYS A 1 90 ? -15.718 -5.414 -5.061 1.00 87.12 90 LYS A O 1
ATOM 718 N N . ARG A 1 91 ? -14.547 -6.700 -6.492 1.00 90.25 91 ARG A N 1
ATOM 719 C CA . ARG A 1 91 ? -14.940 -7.994 -5.906 1.00 90.25 91 ARG A CA 1
ATOM 720 C C . ARG A 1 91 ? -14.556 -8.089 -4.433 1.00 90.25 91 ARG A C 1
ATOM 722 O O . ARG A 1 91 ? -15.372 -8.513 -3.617 1.00 90.25 91 ARG A O 1
ATOM 729 N N . PHE A 1 92 ? -13.344 -7.655 -4.092 1.00 89.75 92 PHE A N 1
ATOM 730 C CA . PHE A 1 92 ? -12.882 -7.602 -2.710 1.00 89.75 92 PHE A CA 1
ATOM 731 C C . PHE A 1 92 ? -13.748 -6.667 -1.858 1.00 89.75 92 PHE A C 1
ATOM 733 O O . PHE A 1 92 ? -14.168 -7.056 -0.773 1.00 89.75 92 PHE A O 1
ATOM 740 N N . GLY A 1 93 ? -14.077 -5.470 -2.358 1.00 88.06 93 GLY A N 1
ATOM 741 C CA . GLY A 1 93 ? -14.958 -4.526 -1.667 1.00 88.06 93 GLY A CA 1
ATOM 742 C C . GLY A 1 93 ? -16.335 -5.120 -1.361 1.00 88.06 93 GLY A C 1
ATOM 743 O O . GLY A 1 93 ? -16.796 -5.051 -0.223 1.00 88.06 93 GLY A O 1
ATOM 744 N N . THR A 1 94 ? -16.958 -5.779 -2.340 1.00 93.00 94 THR A N 1
ATOM 745 C CA . THR A 1 94 ? -18.252 -6.457 -2.153 1.00 93.00 94 THR A CA 1
ATOM 746 C C . THR A 1 94 ? -18.165 -7.625 -1.166 1.00 93.00 94 THR A C 1
ATOM 748 O O . THR A 1 94 ? -19.085 -7.840 -0.377 1.00 93.00 94 THR A O 1
ATOM 751 N N . LEU A 1 95 ? -17.076 -8.399 -1.188 1.00 95.00 95 LEU A N 1
ATOM 752 C CA . LEU A 1 95 ? -16.852 -9.471 -0.213 1.00 95.00 95 LEU A CA 1
ATOM 753 C C . LEU A 1 95 ? -16.681 -8.903 1.202 1.00 95.00 95 LEU A C 1
ATOM 755 O O . L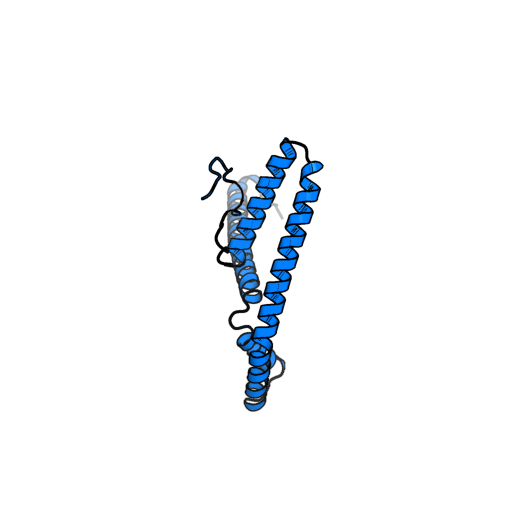EU A 1 95 ? -17.302 -9.394 2.138 1.00 95.00 95 LEU A O 1
ATOM 759 N N . TYR A 1 96 ? -15.894 -7.837 1.347 1.00 91.69 96 TYR A N 1
ATOM 760 C CA . TYR A 1 96 ? -15.647 -7.184 2.630 1.00 91.69 96 TYR A CA 1
ATOM 761 C C . TYR A 1 96 ? -16.919 -6.565 3.226 1.00 91.69 96 TYR A C 1
ATOM 763 O O . TYR A 1 96 ? -17.140 -6.642 4.432 1.00 91.69 96 TYR A O 1
ATOM 771 N N . GLN A 1 97 ? -17.786 -5.982 2.392 1.00 91.44 97 GLN A N 1
ATOM 772 C CA . GLN A 1 97 ? -19.091 -5.479 2.831 1.00 91.44 97 GLN A CA 1
ATOM 773 C C . GLN A 1 97 ? -19.975 -6.596 3.391 1.00 91.44 97 GLN A C 1
ATOM 775 O O . GLN A 1 97 ? -20.530 -6.431 4.474 1.00 91.44 97 GLN A O 1
ATOM 780 N N . ARG 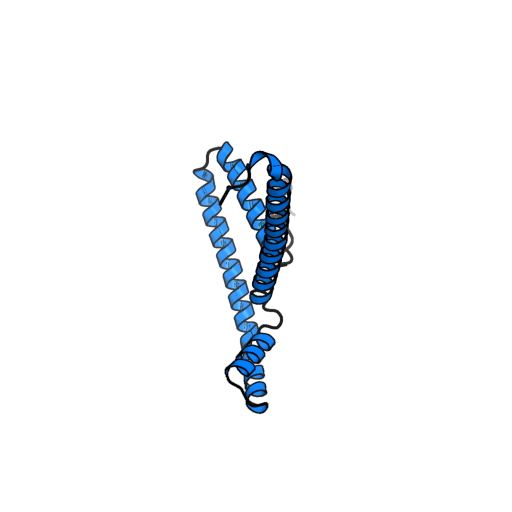A 1 98 ? -20.063 -7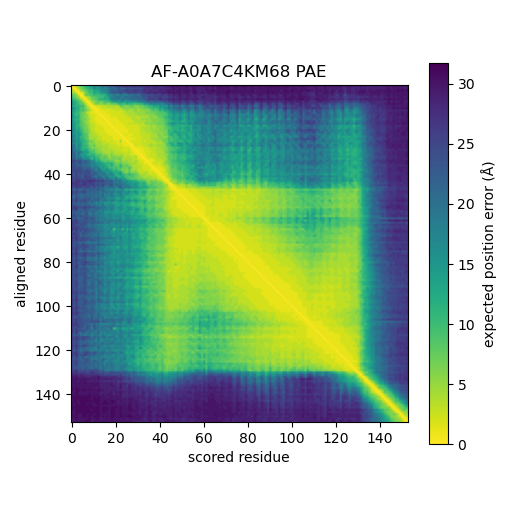.737 2.693 1.00 95.12 98 ARG A N 1
ATOM 781 C CA . ARG A 1 98 ? -20.819 -8.906 3.170 1.00 95.12 98 ARG A CA 1
ATOM 782 C C . ARG A 1 98 ? -20.260 -9.446 4.482 1.00 95.12 98 ARG A C 1
ATOM 784 O O . ARG A 1 98 ? -21.005 -9.580 5.442 1.00 95.12 98 ARG A O 1
ATOM 791 N N . PHE A 1 99 ? -18.944 -9.619 4.555 1.00 94.56 99 PHE A N 1
ATOM 792 C CA . PHE A 1 99 ? -18.257 -10.023 5.779 1.00 94.56 99 PHE A CA 1
ATOM 793 C C . PHE A 1 99 ? -18.593 -9.110 6.973 1.00 94.56 99 PHE A C 1
ATOM 795 O O . PHE A 1 99 ? -18.922 -9.590 8.052 1.00 94.56 99 PHE A O 1
ATOM 802 N N . ASN A 1 100 ? -18.582 -7.786 6.787 1.00 93.62 100 ASN A N 1
ATOM 803 C CA . ASN A 1 100 ? -18.946 -6.858 7.863 1.00 93.62 100 ASN A CA 1
ATOM 804 C C . ASN A 1 100 ? -20.435 -6.918 8.233 1.00 93.62 100 ASN A C 1
ATOM 806 O O . ASN A 1 100 ? -20.769 -6.726 9.402 1.00 93.62 100 ASN A O 1
ATOM 810 N N . ALA A 1 101 ? -21.317 -7.149 7.257 1.00 93.69 101 ALA A N 1
ATOM 811 C CA . ALA A 1 101 ? -22.750 -7.301 7.497 1.00 93.69 101 ALA A CA 1
ATOM 812 C C . ALA A 1 101 ? -23.056 -8.568 8.310 1.00 93.69 101 ALA A C 1
ATOM 814 O O . ALA A 1 101 ? -23.925 -8.533 9.173 1.00 93.69 101 ALA A O 1
ATOM 815 N N . GLU A 1 102 ? -22.305 -9.649 8.091 1.00 95.38 102 GLU A N 1
ATOM 816 C CA . GLU A 1 102 ? -22.410 -10.888 8.872 1.00 95.38 102 GLU A CA 1
ATOM 817 C C . GLU A 1 102 ? -21.849 -10.745 10.296 1.00 95.38 102 GLU A C 1
ATOM 819 O O . GLU A 1 102 ? -22.344 -11.389 11.218 1.00 95.38 102 GLU A O 1
ATOM 824 N N . ILE A 1 103 ? -20.863 -9.865 10.508 1.00 95.56 103 ILE A N 1
ATOM 825 C CA . ILE A 1 103 ? -20.335 -9.568 11.849 1.00 95.56 103 ILE A CA 1
ATOM 826 C C . ILE A 1 103 ? -21.307 -8.715 12.670 1.00 95.56 103 ILE A C 1
ATOM 828 O O . ILE A 1 103 ? -21.432 -8.931 13.868 1.00 95.56 103 ILE A O 1
ATOM 832 N N . GLN A 1 104 ? -21.995 -7.743 12.067 1.00 92.50 104 GLN A N 1
ATOM 833 C CA . GLN A 1 104 ? -22.885 -6.831 12.800 1.00 92.50 104 GLN A CA 1
ATOM 834 C C . GLN A 1 104 ? -23.858 -7.498 13.795 1.00 92.50 104 GLN A C 1
ATOM 836 O O . GLN A 1 104 ? -23.902 -7.039 14.936 1.00 92.50 104 GLN A O 1
ATOM 841 N N . PRO A 1 105 ? -24.615 -8.555 13.438 1.00 96.12 105 PRO A N 1
ATOM 842 C CA . PRO A 1 105 ? -25.611 -9.133 14.339 1.00 96.12 105 PRO A CA 1
ATOM 843 C C . PRO A 1 105 ? -25.022 -9.857 15.558 1.00 96.12 105 PRO A C 1
ATOM 845 O O . PRO A 1 105 ? -25.754 -10.090 16.515 1.00 96.12 105 PRO A O 1
ATOM 848 N N . ILE A 1 106 ? -23.733 -10.218 15.548 1.00 97.12 106 ILE A N 1
ATOM 849 C CA . ILE A 1 106 ? -23.087 -10.910 16.679 1.00 97.12 106 ILE A CA 1
ATOM 850 C C . ILE A 1 106 ? -22.411 -9.948 17.666 1.00 97.12 106 ILE A C 1
ATOM 852 O O . ILE A 1 106 ? -21.834 -10.396 18.657 1.00 97.12 106 ILE A O 1
ATOM 856 N N . LEU A 1 107 ? -22.448 -8.639 17.399 1.00 96.31 107 LEU A N 1
ATOM 857 C CA . LEU A 1 107 ? -21.821 -7.627 18.245 1.00 96.31 107 LEU A CA 1
ATOM 858 C C . LEU A 1 107 ? -22.788 -7.097 19.304 1.00 96.31 107 LEU A C 1
ATOM 860 O O . LEU A 1 107 ? -23.967 -6.854 19.045 1.00 96.31 107 LEU A O 1
ATOM 864 N N . THR A 1 108 ? -22.260 -6.825 20.497 1.00 97.12 108 THR A N 1
ATOM 865 C CA . THR A 1 108 ? -22.983 -6.024 21.492 1.00 97.12 108 THR A CA 1
ATOM 866 C C . THR A 1 108 ? -23.084 -4.558 21.039 1.00 97.12 108 THR A C 1
ATOM 868 O O . THR A 1 108 ? -22.286 -4.112 20.208 1.00 97.12 108 THR A O 1
ATOM 871 N N . PRO A 1 109 ? -24.008 -3.748 21.595 1.00 94.25 109 PRO A N 1
ATOM 872 C CA . PRO A 1 109 ? -24.123 -2.331 21.236 1.00 94.25 109 PRO A CA 1
ATOM 873 C C . PRO A 1 109 ? -22.807 -1.549 21.391 1.00 94.25 109 PRO A C 1
ATOM 875 O O . PRO A 1 109 ? -22.433 -0.767 20.516 1.00 94.25 109 PRO A O 1
ATOM 878 N N . GLU A 1 110 ? -22.062 -1.813 22.466 1.00 93.50 110 GLU A N 1
ATOM 879 C CA . GLU A 1 110 ? -20.750 -1.207 22.725 1.00 93.50 110 GLU A CA 1
ATOM 880 C C . GLU A 1 110 ? -19.711 -1.623 21.669 1.00 93.50 110 GLU A C 1
ATOM 882 O O . GLU A 1 110 ? -18.954 -0.792 21.157 1.00 93.50 110 GLU A O 1
ATOM 887 N N . GLN A 1 111 ? -19.708 -2.902 21.279 1.00 95.25 111 GLN A N 1
ATOM 888 C CA . GLN A 1 111 ? -18.814 -3.428 20.248 1.00 95.25 111 GLN A CA 1
ATOM 889 C C . GLN A 1 111 ? -19.156 -2.899 18.853 1.00 95.25 111 GLN A C 1
ATOM 891 O O . GLN A 1 111 ? -18.244 -2.642 18.069 1.00 95.25 111 GLN A O 1
ATOM 896 N N . THR A 1 112 ? -20.432 -2.670 18.544 1.00 93.31 112 THR A N 1
ATOM 897 C CA . THR A 1 112 ? -20.873 -2.080 17.271 1.00 93.31 112 THR A CA 1
ATOM 898 C C . THR A 1 112 ? -20.298 -0.679 17.073 1.00 93.31 112 THR A C 1
ATOM 900 O O . THR A 1 112 ? -19.815 -0.355 15.984 1.00 93.31 112 THR A O 1
ATOM 903 N N . ILE A 1 113 ? -20.265 0.133 18.135 1.00 93.62 113 ILE A N 1
ATOM 904 C CA . ILE A 1 113 ? -19.649 1.468 18.112 1.00 93.62 113 ILE A CA 1
ATOM 905 C C . ILE A 1 113 ? -18.129 1.360 17.908 1.00 93.62 113 ILE A C 1
ATOM 907 O O . ILE A 1 113 ? -17.540 2.110 17.127 1.00 93.62 113 ILE A O 1
ATOM 911 N N . ALA A 1 114 ? -17.461 0.416 18.575 1.00 94.25 114 ALA A N 1
ATOM 912 C CA . ALA A 1 114 ? -16.029 0.195 18.370 1.00 94.25 114 ALA A CA 1
ATOM 913 C C . ALA A 1 114 ? -15.718 -0.295 16.940 1.00 94.25 114 ALA A C 1
ATOM 915 O O . ALA A 1 114 ? -14.757 0.160 16.310 1.00 94.25 114 ALA A O 1
ATOM 916 N N . PHE A 1 115 ? -16.553 -1.184 16.403 1.00 93.88 115 PHE A N 1
ATOM 917 C CA . PHE A 1 115 ? -16.401 -1.774 15.077 1.00 93.88 115 PHE A CA 1
ATOM 918 C C . PHE A 1 115 ? -16.621 -0.755 13.953 1.00 93.88 115 PHE A C 1
ATOM 920 O O . PHE A 1 115 ? -15.844 -0.726 12.995 1.00 93.88 115 PHE A O 1
ATOM 927 N N . SER A 1 116 ? -17.614 0.133 14.078 1.00 91.06 116 SER A N 1
ATOM 928 C CA . SER A 1 116 ? -17.856 1.205 13.102 1.00 91.06 116 SER A CA 1
ATOM 929 C C . SER A 1 116 ? -16.673 2.177 13.024 1.00 91.06 116 SER A C 1
ATOM 931 O O . SER A 1 116 ? -16.164 2.443 11.933 1.00 91.06 116 SER A O 1
ATOM 933 N N . ASN A 1 117 ? -16.147 2.603 14.176 1.00 93.56 117 ASN A N 1
ATOM 934 C CA . ASN A 1 117 ? -14.953 3.446 14.272 1.00 93.56 117 ASN A CA 1
ATOM 935 C C . ASN A 1 117 ? -13.722 2.780 13.643 1.00 93.56 117 ASN A C 1
ATOM 937 O O . ASN A 1 117 ? -12.926 3.419 12.947 1.00 93.56 117 ASN A O 1
ATOM 941 N N . LEU A 1 118 ? -13.550 1.480 13.880 1.00 92.62 118 LEU A N 1
ATOM 942 C CA . LEU A 1 118 ? -12.440 0.708 13.338 1.00 92.62 118 LEU A CA 1
ATOM 943 C C . LEU A 1 118 ? -12.538 0.569 11.812 1.00 92.62 118 LEU A C 1
ATOM 945 O O . LEU A 1 118 ? -11.534 0.758 11.118 1.00 92.62 118 LEU A O 1
ATOM 949 N N . ASN A 1 119 ? -13.735 0.324 11.279 1.00 91.38 119 ASN A N 1
ATOM 950 C CA . ASN A 1 119 ? -13.981 0.298 9.839 1.00 91.38 119 ASN A CA 1
ATOM 951 C C . ASN A 1 119 ? -13.765 1.667 9.190 1.00 91.38 119 ASN A C 1
ATOM 953 O O . ASN A 1 119 ? -13.096 1.742 8.161 1.00 91.38 119 ASN A O 1
ATOM 957 N N . GLN A 1 120 ? -14.232 2.751 9.811 1.00 90.06 120 GLN A N 1
ATOM 958 C CA . GLN A 1 120 ? -14.001 4.106 9.314 1.00 90.06 120 GLN A CA 1
ATOM 959 C C . GLN A 1 120 ? -12.502 4.419 9.216 1.00 90.06 120 GLN A C 1
ATOM 961 O O . GLN A 1 120 ? -12.019 4.821 8.157 1.00 90.06 120 GLN A O 1
ATOM 966 N N . ARG A 1 121 ? -11.728 4.134 10.272 1.00 89.56 121 ARG A N 1
ATOM 967 C CA . ARG A 1 121 ? -10.267 4.330 10.264 1.00 89.56 121 ARG A CA 1
ATOM 968 C C . ARG A 1 121 ? -9.572 3.510 9.179 1.00 89.56 121 ARG A C 1
ATOM 970 O O . ARG A 1 121 ? -8.602 3.984 8.588 1.00 89.56 121 ARG A O 1
ATOM 977 N N . ARG A 1 122 ? -10.027 2.278 8.923 1.00 86.69 122 ARG A N 1
ATOM 978 C CA . ARG A 1 122 ? -9.493 1.435 7.838 1.00 86.69 122 ARG A CA 1
ATOM 979 C C . ARG A 1 122 ? -9.791 2.044 6.470 1.00 86.69 122 ARG A C 1
ATOM 981 O O . ARG A 1 122 ? -8.870 2.146 5.663 1.00 86.69 122 ARG A O 1
ATOM 988 N N . THR A 1 123 ? -11.019 2.502 6.240 1.00 83.94 123 THR A N 1
ATOM 989 C CA . THR A 1 123 ? -11.428 3.163 4.993 1.00 83.94 123 THR A CA 1
ATOM 990 C C . THR A 1 123 ? -10.637 4.444 4.745 1.00 83.94 123 THR A C 1
ATOM 992 O O . THR A 1 123 ? -10.092 4.623 3.660 1.00 83.94 123 THR A O 1
ATOM 995 N N . GLU A 1 124 ? -10.487 5.305 5.752 1.00 86.19 124 GLU A N 1
ATOM 996 C CA . GLU A 1 124 ? -9.705 6.542 5.638 1.00 86.19 124 GLU A CA 1
ATOM 997 C C . GLU A 1 124 ? -8.229 6.265 5.341 1.00 86.19 124 GLU A C 1
ATOM 999 O O . GLU A 1 124 ? -7.624 6.924 4.494 1.00 86.19 124 GLU A O 1
ATOM 1004 N N . LYS A 1 125 ? -7.633 5.274 6.020 1.00 82.31 125 LYS A N 1
ATOM 1005 C CA . LYS A 1 125 ? -6.256 4.846 5.738 1.00 82.31 125 LYS A CA 1
ATOM 1006 C C . LYS A 1 125 ? -6.132 4.326 4.312 1.00 82.31 125 LYS A C 1
ATOM 1008 O O . LYS A 1 125 ? -5.218 4.735 3.606 1.00 82.31 125 LYS A O 1
ATOM 1013 N N . PHE A 1 126 ? -7.065 3.486 3.872 1.00 79.62 126 PHE A N 1
ATOM 1014 C CA . PHE A 1 126 ? -7.086 2.964 2.511 1.00 79.62 126 PHE A CA 1
ATOM 1015 C C . PHE A 1 126 ? -7.186 4.094 1.473 1.00 79.62 126 PHE A C 1
ATOM 1017 O O . PHE A 1 126 ? -6.361 4.162 0.565 1.00 79.62 126 PHE A O 1
ATOM 1024 N N . GLN A 1 127 ? -8.104 5.048 1.643 1.00 78.69 127 GLN A N 1
ATOM 1025 C CA . GLN A 1 127 ? -8.235 6.204 0.746 1.00 78.69 127 GLN A CA 1
ATOM 1026 C C . GLN A 1 127 ? -6.958 7.058 0.704 1.00 78.69 127 GLN A C 1
ATOM 1028 O O . GLN A 1 127 ? -6.463 7.380 -0.379 1.00 78.69 127 GLN A O 1
ATOM 1033 N N . LYS A 1 128 ? -6.373 7.373 1.871 1.00 78.69 128 LYS A N 1
ATOM 1034 C CA . LYS A 1 128 ? -5.125 8.151 1.974 1.00 78.69 128 LYS A CA 1
ATOM 1035 C C . LYS A 1 128 ? -3.948 7.452 1.299 1.00 78.69 128 LYS A C 1
ATOM 1037 O O . LYS A 1 128 ? -3.161 8.104 0.616 1.00 78.69 128 LYS A O 1
ATOM 1042 N N . THR A 1 129 ? -3.817 6.141 1.490 1.00 69.75 129 THR A N 1
ATOM 1043 C CA . THR A 1 129 ? -2.731 5.349 0.909 1.00 69.75 129 THR A CA 1
ATOM 1044 C C . THR A 1 129 ? -2.895 5.244 -0.602 1.00 69.75 129 THR A C 1
ATOM 1046 O O . THR A 1 129 ? -1.970 5.554 -1.342 1.00 69.75 129 THR A O 1
ATOM 1049 N N . PHE A 1 130 ? -4.068 4.866 -1.094 1.00 67.06 130 PHE A N 1
ATOM 1050 C CA . PHE A 1 130 ? -4.212 4.539 -2.509 1.00 67.06 130 PHE A CA 1
ATOM 1051 C C . PHE A 1 130 ? -4.475 5.745 -3.417 1.00 67.06 130 PHE A C 1
ATOM 1053 O O . PHE A 1 130 ? -4.524 5.557 -4.631 1.00 67.06 130 PHE A O 1
ATOM 1060 N N . LYS A 1 131 ? -4.641 6.964 -2.867 1.00 61.97 131 LYS A N 1
ATOM 1061 C CA . LYS A 1 131 ? -5.074 8.164 -3.617 1.00 61.97 131 LYS A CA 1
ATOM 1062 C C . LYS A 1 131 ? -6.234 7.859 -4.576 1.00 61.97 131 LYS A C 1
ATOM 1064 O O . LYS A 1 131 ? -6.354 8.468 -5.636 1.00 61.97 131 LYS A O 1
ATOM 1069 N N . LEU A 1 132 ? -7.061 6.874 -4.228 1.00 55.12 132 LEU A N 1
ATOM 1070 C CA . LEU A 1 132 ? -8.258 6.556 -4.979 1.00 55.12 132 LEU A CA 1
ATOM 1071 C C . LEU A 1 132 ? -9.176 7.744 -4.741 1.00 55.12 132 LEU A C 1
ATOM 1073 O O . LEU A 1 132 ? -9.609 7.973 -3.613 1.00 55.12 132 LEU A O 1
ATOM 1077 N N . GLN A 1 133 ? -9.402 8.537 -5.784 1.00 38.97 133 GLN A N 1
ATOM 1078 C CA . GLN A 1 133 ? -10.501 9.485 -5.799 1.00 38.97 133 GLN A CA 1
ATOM 1079 C C . GLN A 1 133 ? -11.740 8.663 -5.444 1.00 38.97 133 GLN A C 1
ATOM 1081 O O . GLN A 1 133 ? -12.049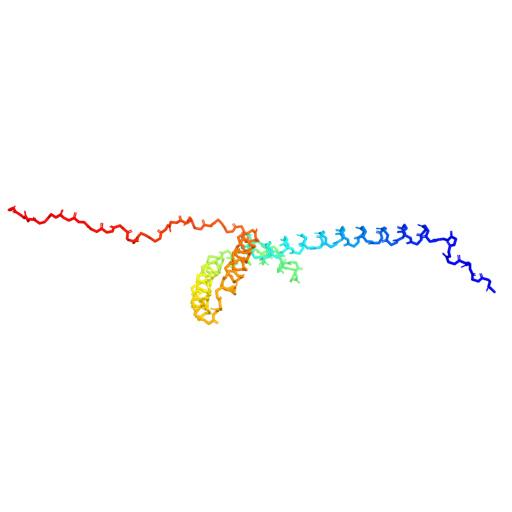 7.696 -6.145 1.00 38.97 133 GLN A O 1
ATOM 1086 N N . SER A 1 134 ? -12.363 8.946 -4.296 1.00 37.75 134 SER A N 1
ATOM 1087 C CA . SER A 1 134 ? -13.592 8.258 -3.912 1.00 37.75 134 SER A CA 1
ATOM 1088 C C . SER A 1 134 ? -14.544 8.333 -5.104 1.00 37.75 134 SER A C 1
ATOM 1090 O O . SER A 1 134 ? -14.768 9.448 -5.591 1.00 37.75 134 SER A O 1
ATOM 1092 N N . PRO A 1 135 ? -15.127 7.218 -5.589 1.00 38.50 135 PRO A N 1
ATOM 1093 C CA . PRO A 1 135 ? -16.384 7.363 -6.290 1.00 38.50 135 PRO A CA 1
ATOM 1094 C C . PRO A 1 135 ? -17.279 8.087 -5.287 1.00 38.50 135 PRO A C 1
ATOM 1096 O O . PRO A 1 135 ? -17.420 7.644 -4.145 1.00 38.50 135 PRO A O 1
ATOM 1099 N N . SER A 1 136 ? -17.705 9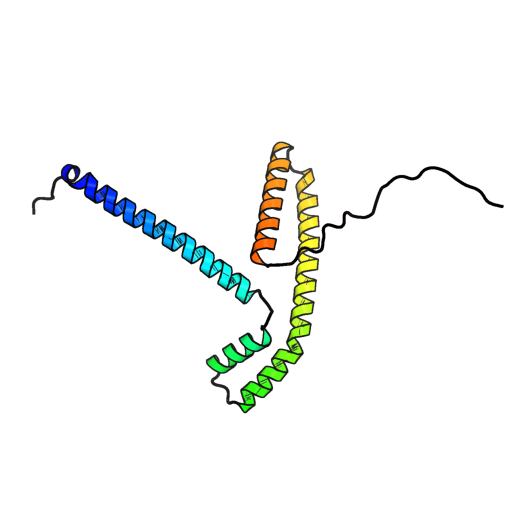.285 -5.676 1.00 35.19 136 SER A N 1
ATOM 1100 C CA . SER A 1 136 ? -18.643 10.130 -4.952 1.00 35.19 136 SER A CA 1
ATOM 1101 C C . SER A 1 136 ? -19.608 9.274 -4.130 1.00 35.19 136 SER A C 1
ATOM 1103 O O . SER A 1 136 ? -20.220 8.350 -4.673 1.00 35.19 136 SER A O 1
ATOM 1105 N N . ASN A 1 137 ? -19.738 9.584 -2.837 1.00 44.19 137 ASN A N 1
ATOM 1106 C CA . ASN A 1 137 ? -20.915 9.226 -2.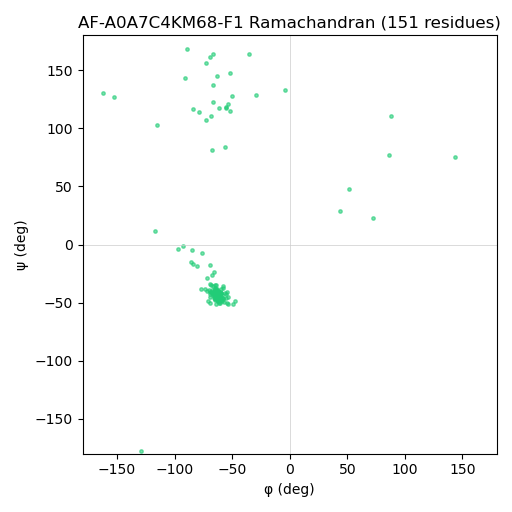056 1.00 44.19 137 ASN A CA 1
ATOM 1107 C C . ASN A 1 137 ? -22.136 9.814 -2.779 1.00 44.19 137 ASN A C 1
ATOM 1109 O O . ASN A 1 137 ? -22.594 10.906 -2.462 1.00 44.19 137 ASN A O 1
ATOM 1113 N N . SER A 1 138 ? -22.652 9.097 -3.769 1.00 37.06 138 SER A N 1
ATOM 1114 C CA . SER A 1 138 ? -24.053 9.188 -4.133 1.00 37.06 138 SER A CA 1
ATOM 1115 C C . SER A 1 138 ? -24.758 8.237 -3.169 1.00 37.06 138 SER A C 1
ATOM 1117 O O . SER A 1 138 ? -24.433 7.045 -3.172 1.00 37.06 138 SER A O 1
ATOM 1119 N N . PRO A 1 139 ? -25.646 8.732 -2.291 1.00 37.66 139 PRO A N 1
ATOM 1120 C CA . PRO A 1 139 ? -26.512 7.859 -1.512 1.00 37.66 139 PRO A CA 1
ATOM 1121 C C . PRO A 1 139 ? -27.228 6.898 -2.471 1.00 37.66 139 PRO A C 1
ATOM 1123 O O . PRO A 1 139 ? -27.508 7.299 -3.607 1.00 37.66 139 PRO A O 1
ATOM 1126 N N . PRO A 1 140 ? -27.544 5.655 -2.065 1.00 40.34 140 PRO A N 1
ATOM 1127 C CA . PRO A 1 140 ? -28.435 4.829 -2.862 1.00 40.34 140 PRO A CA 1
ATOM 1128 C C . PRO A 1 140 ? -29.723 5.629 -3.066 1.00 40.34 140 PRO A C 1
ATOM 1130 O O . PRO A 1 140 ? -30.374 6.035 -2.104 1.00 40.34 140 PRO A O 1
ATOM 1133 N N . ALA A 1 141 ? -30.046 5.923 -4.323 1.00 42.00 141 ALA A N 1
ATOM 1134 C CA . ALA A 1 141 ? -31.324 6.496 -4.697 1.00 42.00 141 ALA A CA 1
ATOM 1135 C C . ALA A 1 141 ? -32.400 5.433 -4.445 1.00 42.00 141 ALA A C 1
ATOM 1137 O O . ALA A 1 141 ? -32.795 4.692 -5.338 1.00 42.00 141 ALA A O 1
ATOM 1138 N N . SER A 1 142 ? -32.832 5.317 -3.197 1.00 47.50 142 SER A N 1
ATOM 1139 C CA . SER A 1 142 ? -33.998 4.541 -2.810 1.00 47.50 142 SER A CA 1
ATOM 1140 C C . SER A 1 142 ? -34.581 5.141 -1.536 1.00 47.50 142 SER A C 1
ATOM 1142 O O . SER A 1 142 ? -33.866 5.288 -0.549 1.00 47.50 142 SER A O 1
ATOM 1144 N N . ALA A 1 143 ? -35.884 5.430 -1.593 1.00 43.47 143 ALA A N 1
ATOM 1145 C CA . ALA A 1 143 ? -36.759 5.907 -0.520 1.00 43.47 143 ALA A CA 1
ATOM 1146 C C . ALA A 1 143 ? -36.800 7.433 -0.275 1.00 43.47 143 ALA A C 1
ATOM 1148 O O . ALA A 1 143 ? -36.312 7.955 0.724 1.00 43.47 143 ALA A O 1
ATOM 1149 N N . LYS A 1 144 ? -37.529 8.142 -1.148 1.00 38.84 144 LYS A N 1
ATOM 1150 C CA . LYS A 1 144 ? -38.642 8.965 -0.655 1.00 38.84 144 LYS A CA 1
ATOM 1151 C C . LYS A 1 144 ? -39.950 8.408 -1.208 1.00 38.84 144 LYS A C 1
ATOM 1153 O O . LYS A 1 144 ? -40.245 8.534 -2.390 1.00 38.84 144 LYS A O 1
ATOM 1158 N N . ASP A 1 145 ? -40.623 7.712 -0.306 1.00 35.25 145 ASP A N 1
ATOM 1159 C CA . ASP A 1 145 ? -42.055 7.477 -0.164 1.00 35.25 145 ASP A CA 1
ATOM 1160 C C . ASP A 1 145 ? -42.992 8.196 -1.140 1.00 35.25 145 ASP A C 1
ATOM 1162 O O . ASP A 1 145 ? -42.934 9.409 -1.346 1.00 35.25 145 ASP A O 1
ATOM 1166 N N . GLY A 1 146 ? -43.923 7.413 -1.684 1.00 35.97 146 GLY A N 1
ATOM 1167 C CA . GLY A 1 146 ? -45.029 7.909 -2.480 1.00 35.97 146 GLY A CA 1
ATOM 1168 C C . GLY A 1 146 ? -46.098 8.628 -1.660 1.00 35.97 146 GLY A C 1
ATOM 1169 O O . GLY A 1 146 ? -46.319 8.334 -0.488 1.00 35.97 146 GLY A O 1
ATOM 1170 N N . LYS A 1 147 ? -46.850 9.498 -2.339 1.00 36.59 147 LYS A N 1
ATOM 1171 C CA . LYS A 1 147 ? -48.299 9.607 -2.146 1.00 36.59 147 LYS A CA 1
ATOM 1172 C C . LYS A 1 147 ? -48.964 10.341 -3.314 1.00 36.59 147 LYS A C 1
ATOM 1174 O O . LYS A 1 147 ? -48.614 11.475 -3.610 1.00 36.59 147 LYS A O 1
ATOM 1179 N N . SER A 1 148 ? -50.025 9.707 -3.816 1.00 38.22 148 SER A N 1
ATOM 1180 C CA . SER A 1 148 ? -51.252 10.315 -4.351 1.00 38.22 148 SER A CA 1
ATOM 1181 C C . SER A 1 148 ? -51.305 10.710 -5.833 1.00 38.22 148 SER A C 1
ATOM 1183 O O . SER A 1 148 ? -50.754 11.730 -6.232 1.00 38.22 148 SER A O 1
ATOM 1185 N N . GLY A 1 149 ? -52.122 9.968 -6.595 1.00 31.83 149 GLY A N 1
ATOM 1186 C CA . GLY A 1 149 ? -52.837 10.501 -7.761 1.00 31.83 149 GLY A CA 1
ATOM 1187 C C . GLY A 1 149 ? -52.993 9.549 -8.952 1.00 31.83 149 GLY A C 1
ATOM 1188 O O . GLY A 1 149 ? -52.334 9.745 -9.963 1.00 31.83 149 GLY A O 1
ATOM 1189 N N . SER A 1 150 ? -53.889 8.563 -8.866 1.00 38.75 150 SER A N 1
ATOM 1190 C CA . SER A 1 150 ? -54.633 8.071 -10.049 1.00 38.75 150 SER A CA 1
ATOM 1191 C C . SER A 1 150 ? -55.930 8.896 -10.190 1.00 38.75 150 SER A C 1
ATOM 1193 O O . SER A 1 150 ? -56.311 9.506 -9.186 1.00 38.75 150 SER A O 1
ATOM 1195 N N . PRO A 1 151 ? -56.699 8.850 -11.302 1.00 41.41 151 PRO A N 1
ATOM 1196 C CA . PRO A 1 151 ? -56.487 8.197 -12.601 1.00 41.41 151 PRO A CA 1
ATOM 1197 C C . PRO A 1 151 ? -56.704 9.143 -13.815 1.00 41.41 151 PRO A C 1
ATOM 1199 O O . PRO A 1 151 ? -56.993 10.326 -13.666 1.00 41.41 151 PRO A O 1
ATOM 1202 N N . GLN A 1 152 ? -56.558 8.551 -15.006 1.00 33.22 152 GLN A N 1
ATOM 1203 C CA . GLN A 1 152 ? -56.934 9.001 -16.359 1.00 33.22 152 GLN A CA 1
ATOM 1204 C C . GLN A 1 152 ? -58.241 9.820 -16.495 1.00 33.22 152 GLN A C 1
ATOM 1206 O O . GLN A 1 152 ? -59.093 9.797 -15.604 1.00 33.22 152 GLN A O 1
ATOM 1211 N N . PRO A 1 153 ? -58.423 10.514 -17.635 1.00 51.59 153 PRO A N 1
ATOM 1212 C CA . PRO A 1 153 ? -59.010 9.883 -18.834 1.00 51.59 153 PRO A CA 1
ATOM 1213 C C . PRO A 1 153 ? -58.042 9.720 -20.018 1.00 51.59 153 PRO A C 1
ATOM 1215 O O . PRO A 1 153 ? -57.094 10.527 -20.143 1.00 51.59 153 PRO A O 1
#

pLDDT: mean 78.49, std 19.12, range [31.83, 97.12]

Foldseek 3Di:
DDDPDVVVCVVVVVVVVVVVVVVCVVVVVVVVVVVLVVVLVVVPLVCVLVVVLVVCCVVVVDDPVRSVVSSVVSVVCSVVVVVVVVVVVVVVVVVVVVVVVVVVVVDDPVVNVVVVVVVVVVVVVVCVSNVPPPPDPPDPPDDDDDDDDDDDD

Radius of gyration: 28.03 Å; Cα contacts (8 Å, |Δi|>4): 29; chains: 1; bounding box: 98×25×70 Å

Secondary structure (DSSP, 8-state):
--PPPGGGSHHHHHHHHHHHHHHHHHHHHHHHHHHHHHHHHHH--TTHHHHHHHHHHHHHT--HHHHHHHHHHHHHHHHHHHHHHHHHHHHHHHHHHHHHHHHGGGS-HHHHHHHHHHHHHHHHHHHHHHT------PPPS------------

Mean predicted aligned error: 14.46 Å

Nearest PDB structures (foldseek):
  6o35-assembly1_A  TM=3.812E-01  e=9.329E+00  synthetic construct

Solvent-accessible surface area (backbone atoms only — not comparable to full-atom values): 9091 Å² total; per-residue (Å²): 135,85,79,76,68,67,80,83,44,44,72,57,52,50,52,53,53,49,52,50,51,52,49,50,53,54,51,49,54,50,49,55,51,51,51,49,53,49,51,38,52,74,68,40,64,80,60,41,36,62,49,55,39,52,56,48,34,67,74,67,65,51,51,74,70,56,45,53,54,45,38,55,53,33,58,66,46,43,61,58,54,52,50,54,50,52,52,49,52,52,53,49,52,56,50,51,52,51,54,51,60,67,47,54,82,78,46,52,77,71,49,47,57,54,49,51,54,52,51,50,53,50,51,52,50,49,38,67,58,64,67,53,76,70,78,72,90,66,74,80,93,72,86,84,79,89,84,89,84,83,82,84,136